Protein AF-A0A520HYC6-F1 (afdb_monomer)

Secondary structure (DSSP, 8-state):
---HHHHHHHHHS---TTHHHHHHHHHHHHHHHTTSS---HHHHHHHHHHGGGS-HHHHHHHHHHHHTS---HHHHHHHHTS-HHHHHHHHHH----HHHHHHHTTTS-HHHHHHHHT---

Structure (mmCIF, N/CA/C/O backbone):
data_AF-A0A520HYC6-F1
#
_entry.id   AF-A0A520HYC6-F1
#
loop_
_atom_site.group_PDB
_atom_site.id
_atom_site.type_symbol
_atom_site.label_atom_id
_atom_site.label_alt_id
_atom_site.label_comp_id
_atom_site.label_asym_id
_atom_site.label_entity_id
_atom_site.label_seq_id
_atom_site.pdbx_PDB_ins_code
_atom_site.Cartn_x
_atom_site.Cartn_y
_atom_site.Cartn_z
_atom_site.occupancy
_atom_site.B_iso_or_equiv
_atom_site.auth_seq_id
_atom_site.auth_comp_id
_atom_site.auth_asym_id
_atom_site.auth_atom_id
_atom_site.pdbx_PDB_model_num
ATOM 1 N N . MET A 1 1 ? -24.393 1.948 -19.173 1.00 43.25 1 MET A N 1
ATOM 2 C CA . MET A 1 1 ? -23.168 1.168 -18.896 1.00 43.25 1 MET A CA 1
ATOM 3 C C . MET A 1 1 ? -22.094 1.595 -19.888 1.00 43.25 1 MET A C 1
ATOM 5 O O . MET A 1 1 ? -22.242 1.328 -21.070 1.00 43.25 1 MET A O 1
ATOM 9 N N . ARG A 1 2 ? -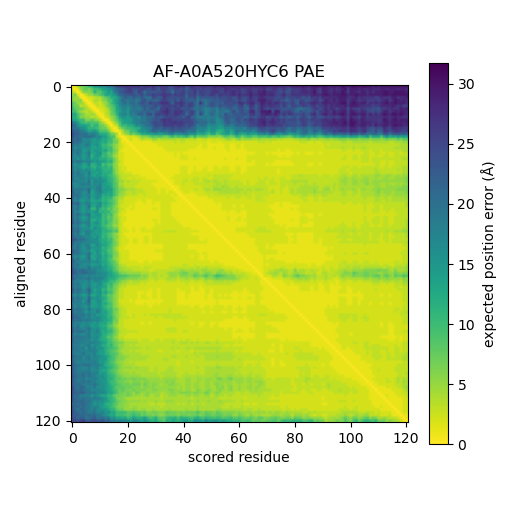21.094 2.364 -19.438 1.00 45.09 2 ARG A N 1
ATOM 10 C CA . ARG A 1 2 ? -19.958 2.858 -20.245 1.00 45.09 2 ARG A CA 1
ATOM 11 C C . ARG A 1 2 ? -18.736 2.995 -19.325 1.00 45.09 2 ARG A C 1
ATOM 13 O O . ARG A 1 2 ? -18.276 4.099 -19.070 1.00 45.09 2 ARG A O 1
ATOM 20 N N . PHE A 1 3 ? -18.305 1.874 -18.746 1.00 47.75 3 PHE A N 1
ATOM 21 C CA . PHE A 1 3 ? -17.186 1.802 -17.791 1.00 47.75 3 PHE A CA 1
ATOM 22 C C . PHE A 1 3 ? -15.968 1.014 -18.321 1.00 47.75 3 PHE A C 1
ATOM 24 O O . PHE A 1 3 ? -14.949 0.960 -17.645 1.00 47.75 3 PHE A O 1
ATOM 31 N N . ASP A 1 4 ? -16.011 0.488 -19.552 1.00 57.19 4 ASP A N 1
ATOM 32 C CA . ASP A 1 4 ? -15.001 -0.473 -20.038 1.00 57.19 4 ASP A CA 1
ATOM 33 C C . ASP A 1 4 ? -13.817 0.101 -20.837 1.00 57.19 4 ASP A C 1
ATOM 35 O O . ASP A 1 4 ? -12.800 -0.570 -20.995 1.00 57.19 4 ASP A O 1
ATOM 39 N N . ASP A 1 5 ? -13.897 1.323 -21.369 1.00 58.91 5 ASP A N 1
ATOM 40 C CA . ASP A 1 5 ? -12.896 1.778 -22.355 1.00 58.91 5 ASP A CA 1
ATOM 41 C C . ASP A 1 5 ? -11.583 2.276 -21.734 1.00 58.91 5 ASP A C 1
ATOM 43 O O . ASP A 1 5 ? -10.494 2.003 -22.245 1.00 58.91 5 ASP A O 1
ATOM 47 N N . HIS A 1 6 ? -11.659 2.959 -20.590 1.00 56.72 6 HIS A N 1
ATOM 48 C CA . HIS A 1 6 ? -10.461 3.419 -19.884 1.00 56.72 6 HIS A CA 1
ATOM 49 C C . HIS A 1 6 ? -9.731 2.255 -19.204 1.00 56.72 6 HIS A C 1
ATOM 51 O O . HIS A 1 6 ? -8.503 2.209 -19.234 1.00 56.72 6 HIS A O 1
ATOM 57 N N . LEU A 1 7 ? -10.477 1.289 -18.653 1.00 57.91 7 LEU A N 1
ATOM 58 C CA . LEU A 1 7 ? -9.913 0.117 -17.985 1.00 57.91 7 LEU A CA 1
ATOM 59 C C . LEU A 1 7 ? -9.152 -0.766 -18.981 1.00 57.91 7 LEU A C 1
ATOM 61 O O . LEU A 1 7 ? -8.003 -1.124 -18.735 1.00 57.91 7 LEU A O 1
ATOM 65 N N . ARG A 1 8 ? -9.732 -1.025 -20.161 1.00 54.53 8 ARG A N 1
ATOM 66 C CA . ARG A 1 8 ? -9.081 -1.818 -21.214 1.00 54.53 8 ARG A CA 1
ATOM 67 C C . ARG A 1 8 ? -7.783 -1.184 -21.705 1.00 54.53 8 ARG A C 1
ATOM 69 O O . ARG A 1 8 ? -6.809 -1.890 -21.931 1.00 54.53 8 ARG A O 1
ATOM 76 N N . THR A 1 9 ? -7.748 0.141 -21.815 1.00 57.41 9 THR A N 1
ATOM 77 C CA . THR A 1 9 ? -6.541 0.868 -22.235 1.00 57.41 9 THR A CA 1
ATOM 78 C C . THR A 1 9 ? -5.425 0.769 -21.185 1.00 57.41 9 THR A C 1
ATOM 80 O O . THR A 1 9 ? -4.261 0.617 -21.538 1.00 57.41 9 THR A O 1
ATOM 83 N N . VAL A 1 10 ? -5.766 0.771 -19.891 1.00 55.59 10 VAL A N 1
ATOM 84 C CA . VAL A 1 10 ? -4.799 0.584 -18.787 1.00 55.59 10 VAL A CA 1
ATOM 85 C C . VAL A 1 10 ? -4.331 -0.873 -18.667 1.00 55.59 10 VAL A C 1
ATOM 87 O O . VAL A 1 10 ? -3.189 -1.137 -18.284 1.00 55.59 10 VAL A O 1
ATOM 90 N N . LEU A 1 11 ? -5.193 -1.829 -19.013 1.00 55.12 11 LEU A N 1
ATOM 91 C CA . LEU A 1 11 ? -4.854 -3.253 -19.050 1.00 55.12 11 LEU A CA 1
ATOM 92 C C . LEU A 1 11 ? -4.004 -3.620 -20.278 1.00 55.12 11 LEU A C 1
ATOM 94 O O . LEU A 1 11 ? -3.152 -4.498 -20.173 1.00 55.12 11 LEU A O 1
ATOM 98 N N . ALA A 1 12 ? -4.187 -2.920 -21.402 1.00 52.19 12 ALA A N 1
ATOM 99 C CA . ALA A 1 12 ? -3.427 -3.112 -22.639 1.00 52.19 12 ALA A CA 1
ATOM 100 C C . ALA A 1 12 ? -2.105 -2.326 -22.692 1.00 52.19 12 ALA A C 1
ATOM 102 O O . ALA A 1 12 ? -1.287 -2.585 -23.571 1.00 52.19 12 ALA A O 1
ATOM 103 N N . ALA A 1 13 ? -1.884 -1.372 -21.780 1.00 50.78 13 ALA A N 1
ATOM 104 C CA . ALA A 1 13 ? -0.637 -0.620 -21.708 1.00 50.78 13 ALA A CA 1
ATOM 105 C C . ALA A 1 13 ? 0.520 -1.544 -21.290 1.00 50.78 13 ALA A C 1
ATOM 107 O O . ALA A 1 13 ? 0.675 -1.883 -20.116 1.00 50.78 13 ALA A O 1
ATOM 108 N N . ASP A 1 14 ? 1.280 -1.958 -22.302 1.00 47.88 14 ASP A N 1
ATOM 109 C CA . ASP A 1 14 ? 2.581 -2.619 -22.308 1.00 47.88 14 ASP A CA 1
ATOM 110 C C . ASP A 1 14 ? 3.180 -2.972 -20.939 1.00 47.88 14 ASP A C 1
ATOM 112 O O . ASP A 1 14 ? 3.715 -2.134 -20.208 1.00 47.88 14 ASP A O 1
ATOM 116 N N . MET A 1 15 ? 3.222 -4.281 -20.681 1.00 50.78 15 MET A N 1
ATOM 117 C CA . MET A 1 15 ? 4.043 -4.955 -19.666 1.00 50.78 15 MET A CA 1
ATOM 118 C C . MET A 1 15 ? 5.551 -4.877 -19.988 1.00 50.78 15 MET A C 1
ATOM 120 O O . MET A 1 15 ? 6.317 -5.774 -19.643 1.00 50.78 15 MET A O 1
ATOM 124 N N . THR A 1 16 ? 6.003 -3.828 -20.675 1.00 49.16 16 THR A N 1
ATOM 125 C CA . THR A 1 16 ? 7.428 -3.573 -20.875 1.00 49.16 16 THR A CA 1
ATOM 126 C C . THR A 1 16 ? 7.978 -3.004 -19.566 1.00 49.16 16 THR A C 1
ATOM 128 O O . THR A 1 16 ? 7.470 -1.976 -19.100 1.00 49.16 16 THR A O 1
ATOM 131 N N . PRO A 1 17 ? 9.002 -3.621 -18.947 1.00 52.72 17 PRO A N 1
ATOM 132 C CA . PRO A 1 17 ? 9.667 -3.054 -17.777 1.00 52.72 17 PRO A CA 1
ATOM 133 C C . PRO A 1 17 ? 10.100 -1.611 -18.083 1.00 52.72 17 PRO A C 1
ATOM 135 O O . PRO A 1 17 ? 10.912 -1.384 -18.978 1.00 52.72 17 PRO A O 1
ATOM 138 N N . GLY A 1 18 ? 9.514 -0.614 -17.408 1.00 67.94 18 GLY A N 1
ATOM 139 C CA . GLY A 1 18 ? 9.749 0.790 -17.761 1.00 67.94 18 GLY A CA 1
ATOM 140 C C . GLY A 1 18 ? 8.638 1.765 -17.364 1.00 67.94 18 GLY A C 1
ATOM 141 O O . GLY A 1 18 ? 7.957 1.600 -16.352 1.00 67.94 18 G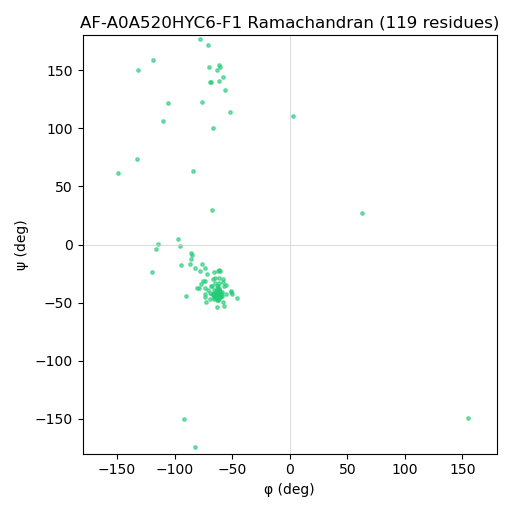LY A O 1
ATOM 142 N N . PHE A 1 19 ? 8.482 2.832 -18.155 1.00 74.06 19 PHE A N 1
ATOM 143 C CA . PHE A 1 19 ? 7.592 3.964 -17.858 1.00 74.06 19 PHE A CA 1
ATOM 144 C C . PHE A 1 19 ? 6.094 3.592 -17.868 1.00 74.06 19 PHE A C 1
ATOM 146 O O . PHE A 1 19 ? 5.317 4.173 -17.106 1.00 74.06 19 PHE A O 1
ATOM 153 N N . GLY A 1 20 ? 5.696 2.595 -18.671 1.00 87.38 20 GLY A N 1
ATOM 154 C CA . GLY A 1 20 ? 4.315 2.102 -18.763 1.00 87.38 20 GLY A CA 1
ATOM 155 C C . GLY A 1 20 ? 3.819 1.508 -17.443 1.00 87.38 20 GLY A C 1
ATOM 156 O O . GLY A 1 20 ? 2.838 1.995 -16.880 1.00 87.38 20 GLY A O 1
ATOM 157 N N . ALA A 1 21 ? 4.567 0.554 -16.879 1.00 89.94 21 ALA A N 1
ATOM 158 C CA . ALA A 1 21 ? 4.248 -0.059 -15.587 1.00 89.94 21 ALA A CA 1
ATOM 159 C C . ALA A 1 21 ? 4.178 0.971 -14.445 1.00 89.94 21 ALA A C 1
ATOM 161 O O . ALA A 1 21 ? 3.266 0.931 -13.620 1.00 89.94 21 ALA A O 1
ATOM 162 N N . GLN A 1 22 ? 5.099 1.944 -14.421 1.00 95.25 22 GLN A N 1
ATOM 163 C CA . GLN A 1 22 ? 5.075 3.025 -13.428 1.00 95.25 22 GLN A CA 1
ATOM 164 C C . GLN A 1 22 ? 3.832 3.909 -13.555 1.00 95.25 22 GLN A C 1
ATOM 166 O O . GLN A 1 22 ? 3.265 4.316 -12.542 1.00 95.25 22 GLN A O 1
ATOM 171 N N . SER A 1 23 ? 3.422 4.222 -14.783 1.00 94.81 23 SER A N 1
ATOM 172 C CA . SER A 1 23 ? 2.249 5.058 -15.046 1.00 94.81 23 SER A CA 1
ATOM 173 C C . SER A 1 23 ? 0.961 4.328 -14.666 1.00 94.81 23 SER A C 1
ATOM 175 O O . SER A 1 23 ? 0.153 4.882 -13.922 1.00 94.81 23 SER A O 1
ATOM 177 N N . ALA A 1 24 ? 0.825 3.061 -15.074 1.00 95.25 24 ALA A N 1
ATOM 178 C CA . ALA A 1 24 ? -0.305 2.206 -14.715 1.00 95.25 24 ALA A CA 1
ATOM 179 C C . ALA A 1 24 ? -0.430 2.036 -13.192 1.00 95.25 24 ALA A C 1
ATOM 181 O O . ALA A 1 24 ? -1.514 2.208 -12.640 1.00 95.25 24 ALA A O 1
ATOM 182 N N . TRP A 1 25 ? 0.690 1.795 -12.502 1.00 97.62 25 TRP A N 1
ATOM 183 C CA . TRP A 1 25 ? 0.737 1.733 -11.040 1.00 97.62 25 TRP A CA 1
ATOM 184 C C . TRP A 1 25 ? 0.228 3.024 -10.396 1.00 97.62 25 TRP A C 1
ATOM 186 O O . TRP A 1 25 ? -0.667 2.984 -9.556 1.00 97.62 25 TRP A O 1
ATOM 196 N N . ARG A 1 26 ? 0.773 4.186 -10.789 1.00 97.06 26 ARG A N 1
ATOM 197 C CA . ARG A 1 26 ? 0.381 5.477 -10.195 1.00 97.06 26 ARG A CA 1
ATOM 198 C C . ARG A 1 26 ? -1.095 5.770 -10.427 1.00 97.06 26 ARG A C 1
ATOM 200 O O . ARG A 1 26 ? -1.759 6.232 -9.507 1.00 97.06 26 ARG A O 1
ATOM 207 N N . GLN A 1 27 ? -1.592 5.494 -11.630 1.00 96.12 27 GLN A N 1
ATOM 208 C CA . GLN A 1 27 ? -2.993 5.700 -11.974 1.00 96.12 27 GLN A CA 1
ATOM 209 C C . GLN A 1 27 ? -3.910 4.806 -11.137 1.00 96.12 27 GLN A C 1
ATOM 211 O O . GLN A 1 27 ? -4.895 5.297 -10.593 1.00 96.12 27 GLN A O 1
ATOM 216 N N . LEU A 1 28 ? -3.583 3.520 -11.000 1.00 96.69 28 LEU A N 1
ATOM 217 C CA . LEU A 1 28 ? -4.409 2.585 -10.241 1.00 96.69 28 LEU A CA 1
ATOM 218 C C . LEU A 1 28 ? -4.410 2.917 -8.742 1.00 96.69 28 LEU A C 1
ATOM 220 O O . LEU A 1 28 ? -5.476 2.957 -8.133 1.00 96.69 28 LEU A O 1
ATOM 224 N N . VAL A 1 29 ? -3.247 3.258 -8.169 1.00 96.81 29 VAL A N 1
ATOM 225 C CA . VAL A 1 29 ? -3.153 3.721 -6.774 1.00 96.81 29 VAL A CA 1
ATOM 226 C C . VAL A 1 29 ? -3.943 5.015 -6.553 1.00 96.81 29 VAL A C 1
ATOM 228 O O . VAL A 1 29 ? -4.622 5.132 -5.537 1.00 96.81 29 VAL A O 1
ATOM 231 N N . ASP A 1 30 ? -3.883 5.983 -7.475 1.00 94.62 30 ASP A N 1
ATOM 232 C CA . ASP A 1 30 ? -4.635 7.242 -7.352 1.00 94.62 30 ASP A CA 1
ATOM 233 C C . ASP A 1 30 ? -6.152 7.017 -7.444 1.00 94.62 30 ASP A C 1
ATOM 235 O O . ASP A 1 30 ? -6.908 7.563 -6.642 1.00 94.62 30 ASP A O 1
ATOM 239 N N . LEU A 1 31 ? -6.604 6.170 -8.374 1.00 94.25 31 LEU A N 1
ATOM 240 C CA . LEU A 1 31 ? -8.019 5.824 -8.511 1.00 94.25 31 LEU A CA 1
ATOM 241 C C . LEU A 1 31 ? -8.549 5.107 -7.263 1.00 94.25 31 LEU A C 1
ATOM 243 O O . LEU A 1 31 ? -9.597 5.502 -6.747 1.00 94.25 31 LEU A O 1
ATOM 247 N N . ALA A 1 32 ? -7.827 4.099 -6.764 1.00 93.50 32 ALA A N 1
ATOM 248 C CA . ALA A 1 32 ? -8.212 3.355 -5.565 1.00 93.50 32 ALA A CA 1
ATOM 249 C C . ALA A 1 32 ? -8.165 4.254 -4.319 1.00 93.50 32 ALA A C 1
ATOM 251 O O . ALA A 1 32 ? -9.137 4.352 -3.575 1.00 93.50 32 ALA A O 1
ATOM 252 N N . GLY A 1 33 ? -7.087 5.026 -4.146 1.00 90.12 33 GLY A N 1
ATOM 253 C CA . GLY A 1 33 ? -6.913 5.945 -3.017 1.00 90.12 33 GLY A CA 1
ATOM 254 C C . GLY A 1 33 ? -7.949 7.073 -2.942 1.00 90.12 33 GLY A C 1
ATOM 255 O O . GLY A 1 33 ? -8.183 7.621 -1.865 1.00 90.12 33 GLY A O 1
ATOM 256 N N . ARG A 1 34 ? -8.593 7.416 -4.067 1.00 89.00 34 ARG A N 1
ATOM 257 C CA . ARG A 1 34 ? -9.702 8.385 -4.142 1.00 89.00 34 ARG A CA 1
ATOM 258 C C . ARG A 1 34 ? -11.090 7.736 -4.132 1.00 89.00 34 ARG A C 1
ATOM 260 O O . ARG A 1 34 ? -12.073 8.450 -4.339 1.00 89.00 34 ARG A O 1
ATOM 267 N N . GLY A 1 35 ? -11.183 6.415 -3.964 1.00 89.44 35 GLY A N 1
ATOM 268 C CA . GLY A 1 35 ? -12.447 5.671 -3.998 1.00 89.44 35 GLY A CA 1
ATOM 269 C C . GLY A 1 35 ? -13.163 5.732 -5.351 1.00 89.44 35 GLY A C 1
ATOM 270 O O . GLY A 1 35 ? -14.389 5.689 -5.412 1.00 89.44 35 GLY A O 1
ATOM 271 N N . ARG A 1 36 ? -12.417 5.915 -6.450 1.00 90.12 36 ARG A N 1
ATOM 272 C CA . ARG A 1 36 ? -12.962 5.956 -7.822 1.00 90.12 36 ARG A CA 1
ATOM 273 C C . ARG A 1 36 ? -13.075 4.573 -8.454 1.00 90.12 36 ARG A C 1
ATOM 275 O O . ARG A 1 36 ? -13.791 4.425 -9.440 1.00 90.12 36 ARG A O 1
ATOM 282 N N . VAL A 1 37 ? -12.380 3.595 -7.884 1.00 91.75 37 VAL A N 1
ATOM 283 C CA . VAL A 1 37 ? -12.515 2.164 -8.162 1.00 91.75 37 VAL A CA 1
ATOM 284 C C . VAL A 1 37 ? -12.618 1.431 -6.829 1.00 91.75 37 VAL A C 1
ATOM 286 O O . VAL A 1 37 ? -12.085 1.912 -5.827 1.00 91.75 37 VAL A O 1
ATOM 289 N N . ALA A 1 38 ? -13.324 0.302 -6.813 1.00 90.44 38 ALA A N 1
ATOM 290 C CA . ALA A 1 38 ? -13.335 -0.575 -5.651 1.00 90.44 38 ALA A CA 1
ATOM 291 C C . ALA A 1 38 ? -11.955 -1.227 -5.500 1.00 90.44 38 ALA A C 1
ATOM 293 O O . ALA A 1 38 ? -11.348 -1.614 -6.494 1.00 90.44 38 ALA A O 1
ATOM 294 N N . THR A 1 39 ? -11.460 -1.356 -4.271 1.00 93.56 39 THR A N 1
ATOM 295 C CA . THR A 1 39 ? -10.227 -2.103 -3.989 1.00 93.56 39 THR A CA 1
ATOM 296 C C . THR A 1 39 ? -10.551 -3.593 -3.859 1.00 93.56 39 THR A C 1
ATOM 298 O O . THR A 1 39 ? -10.433 -4.174 -2.785 1.00 93.56 39 THR A O 1
ATOM 301 N N . ASP A 1 40 ? -11.038 -4.212 -4.927 1.00 94.44 40 ASP A N 1
ATOM 302 C CA . ASP A 1 40 ? -11.358 -5.641 -4.990 1.00 94.44 40 ASP A CA 1
ATOM 303 C C . ASP A 1 40 ? -10.113 -6.501 -5.284 1.00 94.44 40 ASP A C 1
ATOM 305 O O . ASP A 1 40 ? -8.976 -6.021 -5.233 1.00 94.44 40 ASP A O 1
ATOM 309 N N . ASP A 1 41 ? -10.304 -7.807 -5.478 1.00 94.25 41 ASP A N 1
ATOM 310 C CA . ASP A 1 41 ? -9.203 -8.735 -5.763 1.00 94.25 41 ASP A CA 1
ATOM 311 C C . ASP A 1 41 ? -8.529 -8.396 -7.103 1.00 94.25 41 ASP A C 1
ATOM 313 O O . ASP A 1 41 ? -7.305 -8.333 -7.154 1.00 94.25 41 ASP A O 1
ATOM 317 N N . ASP A 1 42 ? -9.294 -8.023 -8.135 1.00 93.00 42 ASP A N 1
ATOM 318 C CA . ASP A 1 42 ? -8.754 -7.648 -9.451 1.00 93.00 42 ASP A CA 1
ATOM 319 C C . ASP A 1 42 ? -7.810 -6.434 -9.374 1.00 93.00 42 ASP A C 1
ATOM 321 O O . ASP A 1 42 ? -6.728 -6.429 -9.977 1.00 93.00 42 ASP A O 1
ATOM 325 N N . VAL A 1 43 ? -8.183 -5.391 -8.618 1.00 95.19 43 VAL A N 1
ATOM 326 C CA . VAL A 1 43 ? -7.322 -4.213 -8.416 1.00 95.19 43 VAL A CA 1
ATOM 327 C C . VAL A 1 43 ? -6.055 -4.573 -7.643 1.00 95.19 43 VAL A C 1
ATOM 329 O O . VAL A 1 43 ? -4.961 -4.135 -8.023 1.00 95.19 43 VAL A O 1
ATOM 332 N N . ILE A 1 44 ? -6.178 -5.367 -6.578 1.00 97.31 44 ILE A N 1
ATOM 333 C CA . ILE A 1 44 ? -5.033 -5.791 -5.766 1.00 97.31 44 ILE A CA 1
ATOM 334 C C . ILE A 1 44 ? -4.083 -6.680 -6.575 1.00 97.31 44 ILE A C 1
ATOM 336 O O . ILE A 1 44 ? -2.878 -6.417 -6.586 1.00 97.31 44 ILE A O 1
ATOM 340 N N . ASP A 1 45 ? -4.603 -7.650 -7.322 1.00 96.44 45 ASP A N 1
ATOM 341 C CA . ASP A 1 45 ? -3.820 -8.547 -8.171 1.00 96.44 45 ASP A CA 1
ATOM 342 C C . ASP A 1 45 ? -3.104 -7.776 -9.280 1.00 96.44 45 ASP A C 1
ATOM 344 O O . ASP A 1 45 ? -1.922 -8.011 -9.560 1.00 96.44 45 ASP A O 1
ATOM 348 N N . ARG A 1 46 ? -3.767 -6.776 -9.876 1.00 95.62 46 ARG A N 1
ATOM 349 C CA . ARG A 1 46 ? -3.129 -5.908 -10.871 1.00 95.62 46 ARG A CA 1
ATOM 350 C C . ARG A 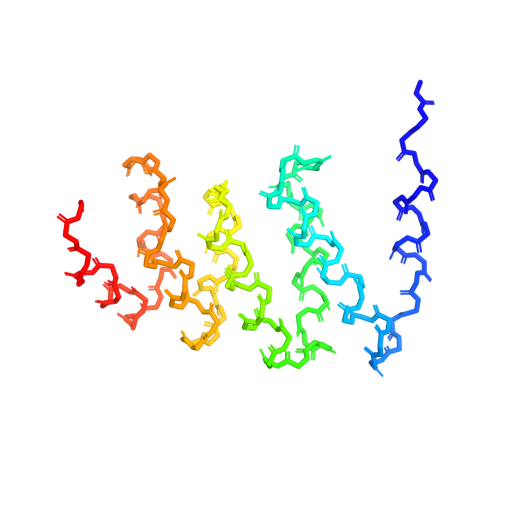1 46 ? -1.997 -5.083 -10.264 1.00 95.62 46 ARG A C 1
ATOM 352 O O . ARG A 1 46 ? -0.937 -4.974 -10.884 1.00 95.62 46 ARG A O 1
ATOM 359 N N . LEU A 1 47 ? -2.184 -4.507 -9.075 1.00 97.69 47 LEU A N 1
ATOM 360 C CA . LEU A 1 47 ? -1.109 -3.799 -8.376 1.00 97.69 47 LEU A CA 1
ATOM 361 C C . LEU A 1 47 ? 0.041 -4.754 -8.021 1.00 97.69 47 LEU A C 1
ATOM 363 O O . LEU A 1 47 ? 1.204 -4.407 -8.236 1.00 97.69 47 LEU A O 1
ATOM 367 N N . ALA A 1 48 ? -0.259 -5.964 -7.543 1.00 97.50 48 ALA A N 1
ATOM 368 C CA . ALA A 1 48 ? 0.736 -6.983 -7.219 1.00 97.50 48 ALA A CA 1
ATOM 369 C C . ALA A 1 48 ? 1.562 -7.381 -8.450 1.00 97.50 48 ALA A C 1
ATOM 371 O O . ALA A 1 48 ? 2.788 -7.435 -8.368 1.00 97.50 48 ALA A O 1
ATOM 372 N N . ALA A 1 49 ? 0.918 -7.569 -9.605 1.00 96.31 49 ALA A N 1
ATOM 373 C CA . ALA A 1 49 ? 1.583 -7.881 -10.869 1.00 96.31 49 ALA A CA 1
ATOM 374 C C . ALA A 1 49 ? 2.488 -6.741 -11.371 1.00 96.31 49 ALA A C 1
ATOM 376 O O . ALA A 1 49 ? 3.530 -6.996 -11.973 1.00 96.31 49 ALA A O 1
ATOM 3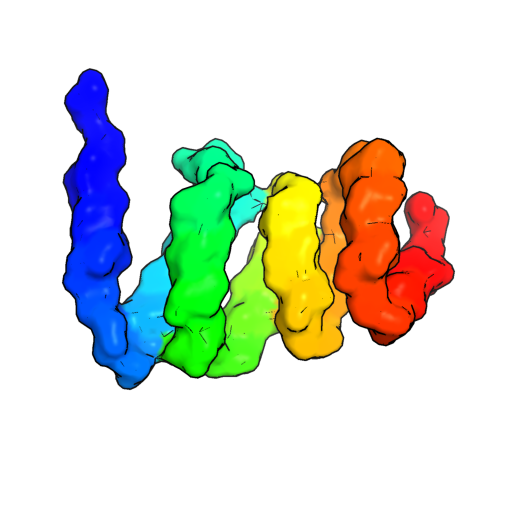77 N N . LEU A 1 50 ? 2.117 -5.481 -11.116 1.00 96.44 50 LEU A N 1
ATOM 378 C CA . LEU A 1 50 ? 2.917 -4.309 -11.489 1.00 96.44 50 LEU A CA 1
ATOM 379 C C . LEU A 1 50 ? 4.106 -4.079 -10.544 1.00 96.44 50 LEU A C 1
ATOM 381 O O . LEU A 1 50 ? 5.156 -3.616 -10.994 1.00 96.44 50 LEU A O 1
ATOM 385 N N . ARG A 1 51 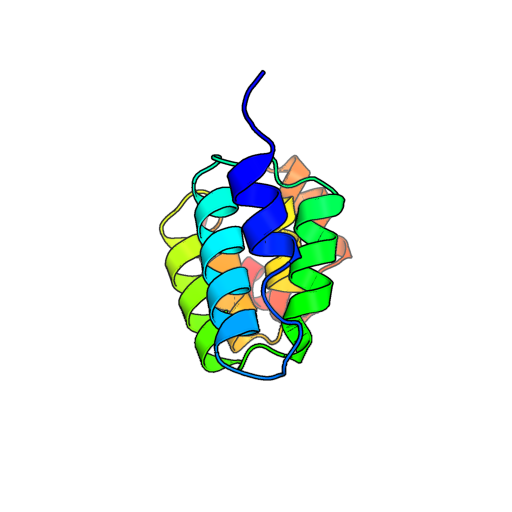? 3.960 -4.395 -9.247 1.00 97.12 51 ARG A N 1
ATOM 386 C CA . ARG A 1 51 ? 4.930 -4.096 -8.173 1.00 97.12 51 ARG A CA 1
ATOM 387 C C . ARG A 1 51 ? 6.393 -4.428 -8.543 1.00 97.12 51 ARG A C 1
ATOM 389 O O . ARG A 1 51 ? 7.232 -3.546 -8.343 1.00 97.12 51 ARG A O 1
ATOM 396 N N . PRO A 1 52 ? 6.734 -5.602 -9.126 1.00 95.94 52 PRO A N 1
ATOM 397 C CA . PRO A 1 52 ? 8.120 -5.959 -9.454 1.00 95.94 52 PRO A CA 1
ATOM 398 C C . PRO A 1 52 ? 8.758 -5.079 -10.538 1.00 95.94 52 PRO A C 1
ATOM 400 O O . PRO A 1 52 ? 9.979 -4.966 -10.599 1.00 95.94 52 PRO A O 1
ATOM 403 N N . SER A 1 53 ? 7.954 -4.448 -11.399 1.00 94.75 53 SER A N 1
ATOM 404 C CA . SER A 1 53 ? 8.425 -3.574 -12.484 1.00 94.75 53 SER A CA 1
ATOM 405 C C . SER A 1 53 ? 8.448 -2.087 -12.108 1.00 94.75 53 SER A C 1
ATOM 407 O O . SER A 1 53 ? 8.837 -1.248 -12.924 1.00 94.75 53 SER A O 1
ATOM 409 N N . VAL A 1 54 ? 8.033 -1.734 -10.888 1.00 96.44 54 VAL A N 1
ATOM 410 C CA . VAL A 1 54 ? 7.950 -0.347 -10.414 1.00 96.44 54 VAL A CA 1
ATOM 411 C C . VAL A 1 54 ? 9.099 -0.068 -9.442 1.00 96.44 54 VAL A C 1
ATOM 413 O O . VAL A 1 54 ? 9.173 -0.721 -8.400 1.00 96.44 54 VAL A O 1
ATOM 416 N N . PRO A 1 55 ? 9.977 0.920 -9.708 1.00 96.19 55 PRO A N 1
ATOM 417 C CA . PRO A 1 55 ? 11.061 1.271 -8.795 1.00 96.19 55 PRO A CA 1
ATOM 418 C C . PRO A 1 55 ? 10.553 1.653 -7.403 1.00 96.19 55 PRO A C 1
ATOM 420 O O . PRO A 1 55 ? 9.540 2.344 -7.273 1.00 96.19 55 PRO A O 1
ATOM 423 N N . THR A 1 56 ? 11.307 1.293 -6.364 1.00 97.44 56 THR A N 1
ATOM 424 C CA . THR A 1 56 ? 10.988 1.618 -4.963 1.00 97.44 56 THR A CA 1
ATOM 425 C C . THR A 1 56 ? 10.679 3.096 -4.758 1.00 97.44 56 THR A C 1
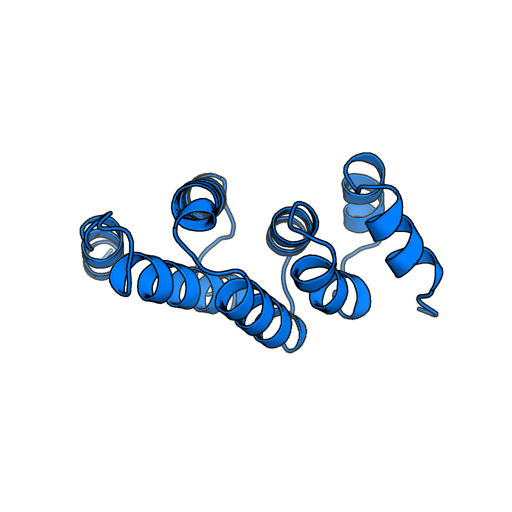ATOM 427 O O . THR A 1 56 ? 9.702 3.431 -4.098 1.00 97.44 56 THR A O 1
ATOM 430 N N . SER A 1 57 ? 11.448 4.000 -5.373 1.00 97.19 57 SER A N 1
ATOM 431 C CA . SER A 1 57 ? 11.221 5.448 -5.264 1.00 97.19 57 SER A CA 1
ATOM 432 C C . SER A 1 57 ? 9.818 5.868 -5.720 1.00 97.19 57 SER A C 1
ATOM 434 O O . SER A 1 57 ? 9.207 6.746 -5.109 1.00 97.19 57 SER A O 1
ATOM 436 N N . VAL A 1 58 ? 9.274 5.204 -6.744 1.00 97.88 58 VAL A N 1
ATOM 437 C CA . VAL A 1 58 ? 7.912 5.429 -7.239 1.00 97.88 58 VAL A CA 1
ATOM 438 C C . VAL A 1 58 ? 6.886 4.853 -6.271 1.00 97.88 58 VAL A C 1
ATOM 440 O O . VAL A 1 58 ? 5.936 5.552 -5.928 1.00 97.88 58 VAL A O 1
ATOM 443 N N . ARG A 1 59 ? 7.094 3.629 -5.766 1.00 98.38 59 ARG A N 1
ATOM 444 C CA . ARG A 1 59 ? 6.194 3.018 -4.770 1.00 98.38 59 ARG A CA 1
ATOM 445 C C . ARG A 1 59 ? 6.140 3.846 -3.482 1.00 98.38 59 ARG A C 1
ATOM 447 O O . ARG A 1 59 ? 5.057 4.108 -2.969 1.00 98.38 59 ARG A O 1
ATOM 454 N N . MET A 1 60 ? 7.280 4.372 -3.029 1.00 98.19 60 MET A N 1
ATOM 455 C CA . MET A 1 60 ? 7.372 5.294 -1.891 1.00 98.19 60 MET A CA 1
ATOM 456 C C . MET A 1 60 ? 6.631 6.613 -2.144 1.00 98.19 60 MET A C 1
ATOM 458 O O . MET A 1 60 ? 5.997 7.149 -1.237 1.00 98.19 60 MET A O 1
ATOM 462 N N . ALA A 1 61 ? 6.724 7.180 -3.352 1.00 97.62 61 ALA A N 1
ATOM 463 C CA . ALA A 1 61 ? 5.982 8.390 -3.706 1.00 97.62 61 ALA A CA 1
ATOM 464 C C . ALA A 1 61 ? 4.465 8.133 -3.709 1.00 97.62 61 ALA A C 1
ATOM 466 O O . ALA A 1 61 ? 3.715 8.912 -3.123 1.00 97.62 61 ALA A O 1
ATOM 467 N N . SER A 1 62 ? 4.030 7.008 -4.281 1.00 97.88 62 SER A N 1
ATOM 468 C CA . SER A 1 62 ? 2.633 6.562 -4.255 1.00 97.88 62 SER A CA 1
ATOM 469 C C . SER A 1 62 ? 2.116 6.339 -2.833 1.00 97.88 62 SER A C 1
ATOM 471 O O . SER A 1 62 ? 1.040 6.824 -2.507 1.00 97.88 62 SER A O 1
ATOM 473 N N . ALA A 1 63 ? 2.897 5.691 -1.965 1.00 97.62 63 ALA A N 1
ATOM 474 C CA . ALA A 1 63 ? 2.551 5.478 -0.560 1.00 97.62 63 ALA A CA 1
ATOM 475 C C . ALA A 1 63 ? 2.347 6.797 0.202 1.00 97.62 63 ALA A C 1
ATOM 477 O O . ALA A 1 63 ? 1.406 6.935 0.979 1.00 97.62 63 ALA A O 1
ATOM 478 N N . ARG A 1 64 ? 3.205 7.796 -0.040 1.00 95.38 64 ARG A N 1
ATOM 479 C CA . ARG A 1 64 ? 3.045 9.134 0.551 1.00 95.38 64 ARG A CA 1
ATOM 480 C C . ARG A 1 64 ? 1.805 9.846 0.026 1.00 95.38 64 ARG A C 1
ATOM 482 O O . ARG A 1 64 ? 1.101 10.456 0.814 1.00 95.38 64 ARG A O 1
ATOM 489 N N . ALA A 1 65 ? 1.532 9.769 -1.275 1.00 94.00 65 ALA A N 1
ATOM 490 C CA . ALA A 1 65 ? 0.319 10.350 -1.846 1.00 94.00 65 ALA A CA 1
ATOM 491 C C . ALA A 1 65 ? -0.941 9.704 -1.245 1.00 94.00 65 ALA A C 1
ATOM 493 O O . ALA A 1 65 ? -1.862 10.409 -0.842 1.00 94.00 65 ALA A O 1
ATOM 494 N N . LEU A 1 66 ? -0.933 8.376 -1.108 1.00 92.44 66 LEU A N 1
ATOM 495 C CA . LEU A 1 66 ? -2.009 7.609 -0.489 1.00 92.44 66 LEU A CA 1
ATOM 496 C C . LEU A 1 66 ? -2.219 7.991 0.985 1.00 92.44 66 LEU A C 1
ATOM 498 O O . LEU A 1 66 ? -3.356 8.126 1.421 1.00 92.44 66 LEU A O 1
ATOM 502 N N . ALA A 1 67 ? -1.133 8.221 1.729 1.00 86.38 67 ALA A N 1
ATOM 503 C CA . ALA A 1 67 ? -1.151 8.648 3.130 1.00 86.38 67 ALA A CA 1
ATOM 504 C C . ALA A 1 67 ? -1.849 10.004 3.367 1.00 86.38 67 ALA A C 1
ATOM 506 O O . ALA A 1 67 ? -2.309 10.263 4.475 1.00 86.38 67 ALA A O 1
ATOM 507 N N . PHE A 1 68 ? -1.947 10.866 2.347 1.00 84.50 68 PHE A N 1
ATOM 508 C CA . PHE A 1 68 ? -2.730 12.110 2.418 1.00 84.50 68 PHE A CA 1
ATOM 509 C C . PHE A 1 68 ? -4.218 11.917 2.086 1.00 84.50 68 PHE A C 1
ATOM 511 O O . PHE A 1 68 ? -5.008 12.849 2.240 1.00 84.50 68 PHE A O 1
ATOM 518 N N . GLY A 1 69 ? -4.601 10.735 1.603 1.00 85.88 69 GLY A N 1
ATOM 519 C CA . GLY A 1 69 ? -5.986 10.348 1.367 1.00 85.88 69 GLY A CA 1
ATOM 520 C C . GLY A 1 69 ? -6.609 9.646 2.575 1.00 85.88 69 GLY A C 1
ATOM 521 O O . GLY A 1 69 ? -6.261 9.897 3.726 1.00 85.88 69 GLY A O 1
ATOM 522 N N . ARG A 1 70 ? -7.555 8.746 2.295 1.00 87.25 70 ARG A N 1
ATOM 523 C CA . ARG A 1 70 ? -8.150 7.821 3.272 1.00 87.25 70 ARG A CA 1
ATOM 524 C C . ARG A 1 70 ? -8.173 6.416 2.664 1.00 87.25 70 ARG A C 1
ATOM 526 O O . ARG A 1 70 ? -9.228 5.995 2.195 1.00 87.25 70 ARG A O 1
ATOM 533 N N . PRO A 1 71 ? -7.012 5.742 2.561 1.00 91.94 71 PRO A N 1
ATOM 534 C CA . PRO A 1 71 ? -6.966 4.399 2.004 1.00 91.94 71 PRO A CA 1
ATOM 535 C C . PRO A 1 71 ? -7.803 3.448 2.850 1.00 91.94 71 PRO A C 1
ATOM 537 O O . PRO A 1 71 ? -7.772 3.521 4.078 1.00 91.94 71 PRO A O 1
ATOM 540 N N . ASP A 1 72 ? -8.514 2.545 2.186 1.00 93.50 72 ASP A N 1
ATOM 541 C CA . ASP A 1 72 ? -9.203 1.454 2.861 1.00 93.50 72 ASP A CA 1
ATOM 542 C C . ASP A 1 72 ? -8.217 0.403 3.399 1.00 93.50 72 ASP A C 1
ATOM 544 O O . ASP A 1 72 ? -7.012 0.416 3.113 1.00 93.50 72 ASP A O 1
ATOM 548 N N . ALA A 1 73 ? -8.740 -0.538 4.185 1.00 94.56 73 ALA A N 1
ATOM 549 C CA . ALA A 1 73 ? -7.943 -1.583 4.815 1.00 94.56 73 ALA A CA 1
ATOM 550 C C . ALA A 1 73 ? -7.163 -2.441 3.806 1.00 94.56 73 ALA A C 1
ATOM 552 O O . ALA A 1 73 ? -6.052 -2.878 4.109 1.00 94.56 73 ALA A O 1
ATOM 553 N N . ARG A 1 74 ? -7.698 -2.650 2.596 1.00 95.56 74 ARG A N 1
ATOM 554 C CA . ARG A 1 74 ? -7.062 -3.475 1.559 1.00 95.56 74 ARG A CA 1
ATOM 555 C C . ARG A 1 74 ? -5.864 -2.769 0.939 1.00 95.56 74 ARG A C 1
ATOM 557 O O . ARG A 1 74 ? -4.802 -3.376 0.813 1.00 95.56 74 ARG A O 1
ATOM 564 N N . MET A 1 75 ? -5.978 -1.475 0.653 1.00 96.38 75 MET A N 1
ATOM 565 C CA . MET A 1 75 ? -4.842 -0.661 0.223 1.00 96.38 75 MET A CA 1
ATOM 566 C C . MET A 1 75 ? -3.774 -0.563 1.315 1.00 96.38 75 MET A C 1
ATOM 568 O O . MET A 1 75 ? -2.582 -0.665 1.021 1.00 96.38 75 MET A O 1
ATOM 572 N N . VAL A 1 76 ? -4.176 -0.400 2.581 1.00 96.19 76 VAL A N 1
ATOM 573 C CA . VAL A 1 76 ? -3.226 -0.388 3.705 1.00 96.19 76 VAL A CA 1
ATOM 574 C C . VAL A 1 76 ? -2.490 -1.722 3.809 1.00 96.19 76 VAL A C 1
ATOM 576 O O . VAL A 1 76 ? -1.263 -1.716 3.913 1.00 96.19 76 VAL A O 1
ATOM 579 N N . ALA A 1 77 ? -3.204 -2.848 3.729 1.00 95.88 77 ALA A N 1
ATOM 580 C CA . ALA A 1 77 ? -2.614 -4.184 3.749 1.00 95.88 77 ALA A CA 1
ATOM 581 C C . ALA A 1 77 ? -1.609 -4.372 2.607 1.00 95.88 77 ALA A C 1
ATOM 583 O O . ALA A 1 77 ? -0.455 -4.721 2.850 1.00 95.88 77 ALA A O 1
ATOM 584 N N . PHE A 1 78 ? -2.012 -4.028 1.384 1.00 96.69 78 PHE A N 1
ATOM 585 C CA . PHE A 1 78 ? -1.179 -4.155 0.196 1.00 96.69 78 PHE A CA 1
ATOM 586 C C . PHE A 1 78 ? 0.124 -3.347 0.288 1.00 96.69 78 PHE A C 1
ATOM 588 O O . PHE A 1 78 ? 1.193 -3.843 -0.064 1.00 96.69 78 PHE A O 1
ATOM 595 N N . PHE A 1 79 ? 0.074 -2.100 0.764 1.00 97.00 79 PHE A N 1
ATOM 596 C CA . PHE A 1 79 ? 1.289 -1.296 0.948 1.00 97.00 79 PHE A CA 1
ATOM 597 C C . PHE A 1 79 ? 2.143 -1.772 2.128 1.00 97.00 79 PHE A C 1
ATOM 599 O O . PHE A 1 79 ? 3.352 -1.538 2.137 1.00 97.00 79 PHE A O 1
ATOM 606 N N . ALA A 1 80 ? 1.541 -2.434 3.116 1.00 96.12 80 ALA A N 1
ATOM 607 C CA . ALA A 1 80 ? 2.244 -2.948 4.282 1.00 96.12 80 ALA A CA 1
ATOM 608 C C . ALA A 1 80 ? 3.061 -4.225 4.014 1.00 96.12 80 ALA A C 1
ATOM 610 O O . ALA A 1 80 ? 3.939 -4.550 4.813 1.00 96.12 80 ALA A O 1
ATOM 611 N N . GLU A 1 81 ? 2.800 -4.919 2.904 1.00 95.25 81 GLU A N 1
ATOM 612 C CA . GLU A 1 81 ? 3.608 -6.046 2.411 1.00 95.25 81 GLU A CA 1
ATOM 613 C C . GLU A 1 81 ? 4.949 -5.616 1.802 1.00 95.25 81 GLU A C 1
ATOM 615 O O . GLU A 1 81 ? 5.854 -6.435 1.642 1.00 95.25 81 GLU A O 1
ATOM 620 N N . ASP A 1 82 ? 5.066 -4.349 1.408 1.00 96.44 82 ASP A N 1
ATOM 621 C CA . ASP A 1 82 ? 6.261 -3.814 0.765 1.00 96.44 82 ASP A CA 1
ATOM 622 C C . ASP A 1 82 ? 7.373 -3.540 1.796 1.00 96.44 82 ASP A C 1
ATOM 624 O O . ASP A 1 82 ? 7.214 -3.680 3.013 1.00 96.44 82 ASP A O 1
ATOM 628 N N . GLU A 1 83 ? 8.536 -3.113 1.314 1.00 95.38 83 GLU A N 1
ATOM 629 C CA . GLU A 1 83 ? 9.636 -2.725 2.184 1.00 95.38 83 GLU A CA 1
ATOM 630 C C . GLU A 1 83 ? 9.256 -1.551 3.097 1.00 95.38 83 GLU A C 1
ATOM 632 O O . GLU A 1 83 ? 8.425 -0.697 2.773 1.00 95.38 83 GLU A O 1
ATOM 637 N N . ILE A 1 84 ? 9.909 -1.462 4.259 1.00 95.69 84 ILE A N 1
ATOM 638 C CA . ILE A 1 84 ? 9.506 -0.522 5.313 1.00 95.69 84 ILE A CA 1
ATOM 639 C C . ILE A 1 84 ? 9.492 0.946 4.856 1.00 95.69 84 ILE A C 1
ATOM 641 O O . ILE A 1 84 ? 8.687 1.739 5.343 1.00 95.69 84 ILE A O 1
ATOM 645 N N . ALA A 1 85 ? 10.345 1.311 3.894 1.00 96.31 85 ALA A N 1
ATOM 646 C CA . ALA A 1 85 ? 10.391 2.651 3.317 1.00 96.31 85 ALA A CA 1
ATOM 647 C C . ALA A 1 85 ? 9.103 3.021 2.550 1.00 96.31 85 ALA A C 1
ATOM 649 O O . ALA A 1 85 ? 8.746 4.200 2.490 1.00 96.31 85 ALA A O 1
ATOM 650 N N . VAL A 1 86 ? 8.407 2.023 1.998 1.00 97.69 86 VAL A N 1
ATOM 651 C CA . VAL A 1 86 ? 7.119 2.141 1.301 1.00 97.69 86 VAL A CA 1
ATOM 652 C C . VAL A 1 86 ? 5.953 1.985 2.282 1.00 97.69 86 VAL A C 1
ATOM 654 O O . VAL A 1 86 ? 5.025 2.789 2.251 1.00 97.69 86 VAL A O 1
ATOM 657 N N . ALA A 1 87 ? 6.019 1.010 3.191 1.00 96.81 87 ALA A N 1
ATOM 658 C CA . ALA A 1 87 ? 4.938 0.709 4.130 1.00 96.81 87 ALA A CA 1
ATOM 659 C C . ALA A 1 87 ? 4.730 1.798 5.199 1.00 96.81 87 ALA A C 1
ATOM 661 O O . ALA A 1 87 ? 3.599 2.150 5.545 1.00 96.81 87 ALA A O 1
ATOM 662 N N . ALA A 1 88 ? 5.817 2.345 5.753 1.00 95.38 88 ALA A N 1
ATOM 663 C CA . ALA A 1 88 ? 5.743 3.189 6.945 1.00 95.38 88 ALA A CA 1
ATOM 664 C C . ALA A 1 88 ? 4.911 4.481 6.781 1.00 95.38 88 ALA A C 1
ATOM 666 O O . ALA A 1 88 ? 4.193 4.816 7.722 1.00 95.38 88 ALA A O 1
ATOM 667 N N . PRO A 1 89 ? 4.960 5.224 5.654 1.00 94.94 89 PRO A N 1
ATOM 668 C CA . PRO A 1 89 ? 4.078 6.373 5.434 1.00 94.94 89 PRO A CA 1
ATOM 669 C C . PRO A 1 89 ? 2.587 6.036 5.561 1.00 94.94 89 PRO A C 1
ATOM 671 O O . PRO A 1 89 ? 1.858 6.786 6.206 1.00 94.94 89 PRO A O 1
ATOM 674 N N . VAL A 1 90 ? 2.152 4.898 5.010 1.00 96.19 90 VAL A N 1
ATOM 675 C CA . VAL A 1 90 ? 0.748 4.458 5.050 1.00 96.19 90 VAL A CA 1
ATOM 676 C C . VAL A 1 90 ? 0.377 3.999 6.457 1.00 96.19 90 VAL A C 1
ATOM 678 O O . VAL A 1 90 ? -0.588 4.490 7.034 1.00 96.19 90 VAL A O 1
ATOM 681 N N . LEU A 1 91 ? 1.194 3.137 7.070 1.00 95.62 91 LEU A N 1
ATOM 682 C CA . LEU A 1 91 ? 0.933 2.617 8.418 1.00 95.62 91 LEU A CA 1
ATOM 683 C C . LEU A 1 91 ? 0.889 3.706 9.498 1.00 95.62 91 LEU A C 1
ATOM 685 O O . LEU A 1 91 ? 0.209 3.525 10.503 1.00 95.62 91 LEU A O 1
ATOM 689 N N . ARG A 1 92 ? 1.603 4.824 9.325 1.00 93.81 92 ARG A N 1
ATOM 690 C CA . ARG A 1 92 ? 1.592 5.946 10.283 1.00 93.81 92 ARG A CA 1
ATOM 691 C C . ARG A 1 92 ? 0.357 6.836 10.190 1.00 93.81 92 ARG A C 1
ATOM 693 O O . ARG A 1 92 ? 0.084 7.551 11.143 1.00 93.81 92 ARG A O 1
ATOM 700 N N . THR A 1 93 ? -0.318 6.851 9.046 1.00 92.69 93 THR A N 1
ATOM 701 C CA . THR A 1 93 ? -1.332 7.869 8.722 1.00 92.69 93 THR A CA 1
ATOM 702 C C . THR A 1 93 ? -2.712 7.280 8.480 1.00 92.69 93 THR A C 1
ATOM 704 O O . THR A 1 93 ? -3.700 7.979 8.667 1.00 92.69 93 THR A O 1
ATOM 707 N N . ALA A 1 94 ? -2.793 6.002 8.101 1.00 93.81 94 ALA A N 1
ATOM 708 C CA . ALA A 1 94 ? -4.054 5.333 7.838 1.00 93.81 94 ALA A CA 1
ATOM 709 C C . ALA A 1 94 ? -4.986 5.406 9.052 1.00 93.81 94 ALA A C 1
ATOM 711 O O . ALA A 1 94 ? -4.586 5.093 10.178 1.00 93.81 94 ALA A O 1
ATOM 712 N N . THR A 1 95 ? -6.239 5.768 8.799 1.00 92.12 95 THR A N 1
ATOM 713 C CA . THR A 1 95 ? -7.335 5.713 9.764 1.00 92.12 95 THR A CA 1
ATOM 714 C C . THR A 1 95 ? -8.276 4.608 9.309 1.00 92.12 95 THR A C 1
ATOM 716 O O . THR A 1 95 ? -8.972 4.775 8.313 1.00 92.12 95 THR A O 1
ATOM 719 N N . LEU A 1 96 ? -8.248 3.478 10.012 1.00 92.94 96 LEU A N 1
ATOM 720 C CA . LEU A 1 96 ? -9.114 2.325 9.772 1.00 92.94 96 LEU A CA 1
ATOM 721 C C . LEU A 1 96 ? -9.965 2.067 11.012 1.00 92.94 96 LEU A C 1
ATOM 723 O O . LEU A 1 96 ? -9.575 2.456 12.119 1.00 92.94 96 LEU A O 1
ATOM 727 N N . ASP A 1 97 ? -11.081 1.370 10.830 1.00 93.44 97 ASP A N 1
ATOM 728 C CA . ASP A 1 97 ? -11.868 0.890 11.956 1.00 93.44 97 ASP A CA 1
ATOM 729 C C . ASP A 1 97 ? -11.055 -0.107 12.805 1.00 93.44 97 ASP A C 1
ATOM 731 O O . ASP A 1 97 ? -10.200 -0.835 12.283 1.00 93.44 97 ASP A O 1
ATOM 735 N N . PRO A 1 98 ? -11.308 -0.197 14.125 1.00 92.75 98 PRO A N 1
ATOM 736 C CA . PRO A 1 98 ? -10.578 -1.117 14.995 1.00 92.75 98 PRO A CA 1
ATOM 737 C C . PRO A 1 98 ? -10.625 -2.580 14.529 1.00 92.75 98 PRO A C 1
ATOM 739 O O . PRO A 1 98 ? -9.636 -3.298 14.667 1.00 92.75 98 PRO A O 1
ATOM 742 N N . SER A 1 99 ? -11.746 -3.025 13.949 1.00 95.00 99 SER A N 1
ATOM 743 C CA . SER A 1 99 ? -11.889 -4.377 13.393 1.00 95.00 99 SER A CA 1
ATOM 744 C C . SER A 1 99 ? -10.926 -4.640 12.238 1.00 95.00 99 SER A C 1
ATOM 746 O O . SER A 1 99 ? -10.339 -5.719 12.166 1.00 95.00 99 SER A O 1
ATOM 748 N N . ASP A 1 100 ? -10.715 -3.648 11.378 1.00 95.31 100 ASP A N 1
ATOM 749 C CA . ASP A 1 100 ? -9.817 -3.760 10.231 1.00 95.31 100 ASP A CA 1
ATOM 750 C C . ASP A 1 100 ? -8.359 -3.802 10.688 1.00 95.31 100 ASP A C 1
ATOM 752 O O . ASP A 1 100 ? -7.566 -4.603 10.189 1.00 95.31 100 ASP A O 1
ATOM 756 N N . TRP A 1 101 ? -8.007 -3.010 11.707 1.00 93.75 101 TRP A N 1
ATOM 757 C CA . TRP A 1 101 ? -6.694 -3.118 12.338 1.00 93.75 101 TRP A CA 1
ATOM 758 C C . TRP A 1 101 ? -6.463 -4.497 12.950 1.00 93.75 101 TRP A C 1
ATOM 760 O O . TRP A 1 101 ? -5.400 -5.084 12.745 1.00 93.75 101 TRP A O 1
ATOM 770 N N . LEU A 1 102 ? -7.448 -5.040 13.669 1.00 92.88 102 LEU A N 1
ATOM 771 C CA . LEU A 1 102 ? -7.356 -6.376 14.261 1.00 92.88 102 LEU A CA 1
ATOM 772 C C . LEU A 1 102 ? -7.186 -7.469 13.201 1.00 92.88 102 LEU A C 1
ATOM 774 O O . LEU A 1 102 ? -6.402 -8.392 13.416 1.00 92.88 102 LEU A O 1
ATOM 778 N N . ALA A 1 103 ? -7.860 -7.346 12.057 1.00 93.75 103 ALA A N 1
ATOM 779 C CA . ALA A 1 103 ? -7.702 -8.267 10.936 1.00 93.75 103 ALA A CA 1
ATOM 780 C C . ALA A 1 103 ? -6.318 -8.153 10.268 1.00 93.75 103 ALA A C 1
ATOM 782 O O . ALA A 1 103 ? -5.743 -9.161 9.859 1.00 93.75 103 ALA A O 1
ATOM 783 N N . LEU A 1 104 ? -5.755 -6.943 10.190 1.00 92.75 104 LEU A N 1
ATOM 784 C CA . LEU A 1 104 ? -4.469 -6.680 9.542 1.00 92.75 104 LEU A CA 1
ATOM 785 C C . LEU A 1 104 ? -3.255 -7.068 10.406 1.00 92.75 104 LEU A C 1
ATOM 787 O O . LEU A 1 104 ? -2.250 -7.565 9.893 1.00 92.75 104 LEU A O 1
ATOM 791 N N . LEU A 1 105 ? -3.317 -6.850 11.722 1.00 91.94 105 LEU A N 1
ATOM 792 C CA . LEU A 1 105 ? -2.192 -7.048 12.649 1.00 91.94 105 LEU A CA 1
ATOM 793 C C . LEU A 1 105 ? -1.493 -8.426 12.545 1.00 91.94 105 LEU A C 1
ATOM 795 O O . LEU A 1 105 ? -0.253 -8.458 12.600 1.00 91.94 105 LEU A O 1
ATOM 799 N N . PRO A 1 106 ? -2.204 -9.561 12.385 1.00 91.69 106 PRO A N 1
ATOM 800 C CA . PRO A 1 106 ? -1.586 -10.872 12.193 1.00 91.69 106 PRO A CA 1
ATOM 801 C C . PRO A 1 106 ? -0.728 -10.972 10.927 1.00 91.69 106 PRO A C 1
ATOM 803 O O . PRO A 1 106 ? 0.304 -11.638 10.964 1.00 91.69 106 PRO A O 1
ATOM 806 N N . ALA A 1 107 ? -1.090 -10.271 9.851 1.00 88.38 107 ALA A N 1
ATOM 807 C CA . ALA A 1 107 ? -0.387 -10.329 8.568 1.00 88.38 107 ALA A CA 1
ATOM 808 C C . ALA A 1 107 ? 0.867 -9.434 8.508 1.00 88.38 107 ALA A C 1
ATOM 810 O O . ALA A 1 107 ? 1.759 -9.664 7.696 1.00 88.38 107 ALA A O 1
ATOM 811 N N . LEU A 1 108 ? 0.976 -8.425 9.380 1.00 90.62 108 LEU A N 1
ATOM 812 C CA . LEU A 1 108 ? 2.092 -7.475 9.346 1.00 90.62 108 LEU A CA 1
ATOM 813 C C . LEU A 1 108 ? 3.435 -8.100 9.740 1.00 90.62 108 LEU A C 1
ATOM 815 O O . LEU A 1 108 ? 3.554 -8.798 10.746 1.00 90.62 108 LEU A O 1
ATOM 819 N N . ALA A 1 109 ? 4.505 -7.732 9.035 1.00 88.81 109 ALA A N 1
ATOM 820 C CA . ALA A 1 109 ? 5.862 -8.043 9.475 1.00 88.81 109 ALA A CA 1
ATOM 821 C C . ALA A 1 109 ? 6.176 -7.390 10.846 1.00 88.81 109 ALA A C 1
ATOM 823 O O . ALA A 1 109 ? 5.606 -6.342 11.183 1.00 88.81 109 ALA A O 1
ATOM 824 N N . PRO A 1 110 ? 7.119 -7.937 11.646 1.00 91.81 110 PRO A N 1
ATOM 825 C CA . PRO A 1 110 ? 7.479 -7.377 12.954 1.00 91.81 110 PRO A CA 1
ATOM 8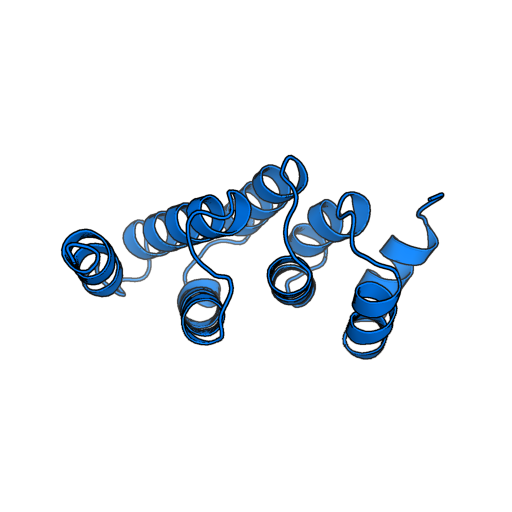26 C C . PRO A 1 110 ? 7.805 -5.876 12.925 1.00 91.81 110 PRO A C 1
ATOM 828 O O . PRO A 1 110 ? 7.373 -5.134 13.809 1.00 91.81 110 PRO A O 1
ATOM 831 N N . VAL A 1 111 ? 8.505 -5.420 11.881 1.00 90.81 111 VAL A N 1
ATOM 832 C CA . VAL A 1 111 ? 8.850 -4.005 11.690 1.00 90.81 111 VAL A CA 1
ATOM 833 C C . VAL A 1 111 ? 7.611 -3.132 11.455 1.00 90.81 111 VAL A C 1
ATOM 835 O O . VAL A 1 111 ? 7.505 -2.058 12.043 1.00 90.81 111 VAL A O 1
ATOM 838 N N . GLY A 1 112 ? 6.622 -3.616 10.696 1.00 92.50 112 GLY A N 1
ATOM 839 C CA . GLY A 1 112 ? 5.347 -2.925 10.488 1.00 92.50 112 GLY A CA 1
ATOM 840 C C . GLY A 1 112 ? 4.552 -2.790 11.788 1.00 92.50 112 GLY A C 1
ATOM 841 O O . GLY A 1 112 ? 4.078 -1.705 12.119 1.00 92.50 112 GLY A O 1
ATOM 842 N N . ARG A 1 113 ? 4.511 -3.849 12.609 1.00 93.00 113 ARG A N 1
ATOM 843 C CA . ARG A 1 113 ? 3.906 -3.778 13.953 1.00 93.00 113 ARG A CA 1
ATOM 844 C C . ARG A 1 113 ? 4.626 -2.781 14.860 1.00 93.00 113 ARG A C 1
ATOM 846 O O . ARG A 1 113 ? 3.980 -2.113 15.660 1.00 93.00 113 ARG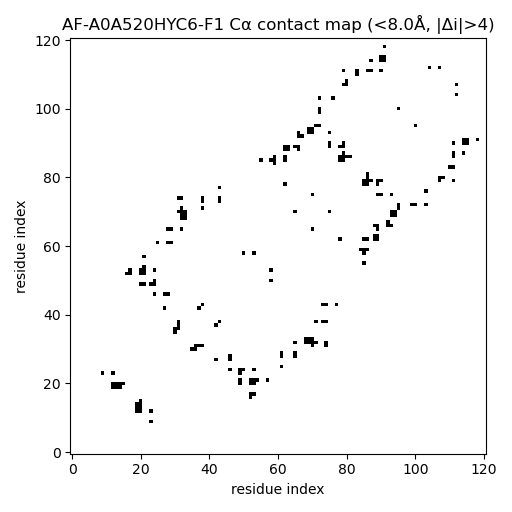 A O 1
ATOM 853 N N . SER A 1 114 ? 5.951 -2.657 14.748 1.00 92.75 114 SER A N 1
ATOM 854 C CA . SER A 1 114 ? 6.712 -1.650 15.500 1.00 92.75 114 SER A CA 1
ATOM 855 C C . SER A 1 114 ? 6.325 -0.220 15.117 1.00 92.75 114 SER A C 1
ATOM 857 O O . SER A 1 114 ? 6.279 0.638 15.994 1.00 92.75 114 SER A O 1
ATOM 859 N N . VAL A 1 115 ? 6.016 0.039 13.840 1.00 93.81 115 VAL A N 1
ATOM 860 C CA . VAL A 1 115 ? 5.487 1.341 13.403 1.00 93.81 115 VAL A CA 1
ATOM 861 C C . VAL A 1 115 ? 4.150 1.620 14.084 1.00 93.81 115 VAL A C 1
ATOM 863 O O . VAL A 1 115 ? 3.986 2.691 14.665 1.00 93.81 115 VAL A O 1
ATOM 866 N N . LEU A 1 116 ? 3.231 0.653 14.094 1.00 91.88 116 LEU A N 1
ATOM 867 C CA . LEU A 1 116 ? 1.926 0.828 14.738 1.00 91.88 116 LEU A CA 1
ATOM 868 C C . LEU A 1 116 ? 2.031 1.055 16.250 1.00 91.88 116 LEU A C 1
ATOM 870 O O . LEU A 1 116 ? 1.348 1.922 16.771 1.00 91.88 116 LEU A O 1
ATOM 874 N N . ARG A 1 117 ? 2.945 0.374 16.954 1.00 91.75 117 ARG A N 1
ATOM 875 C CA . ARG A 1 117 ? 3.178 0.613 18.395 1.00 91.75 117 ARG A CA 1
ATOM 876 C C . ARG A 1 117 ? 3.652 2.030 18.725 1.00 91.75 117 ARG A C 1
ATOM 878 O O . ARG A 1 117 ? 3.544 2.446 19.870 1.00 91.75 117 ARG A O 1
ATOM 885 N N . SER A 1 118 ? 4.227 2.741 17.754 1.00 89.94 118 SER A N 1
ATOM 886 C CA . SER A 1 118 ? 4.680 4.127 17.935 1.00 89.94 118 SER A CA 1
ATOM 887 C C . SER A 1 118 ? 3.579 5.166 17.703 1.00 89.94 118 SER A C 1
ATOM 889 O O . SER A 1 118 ? 3.802 6.355 17.946 1.00 89.94 118 SER A O 1
ATOM 891 N N . ARG A 1 119 ? 2.407 4.730 17.228 1.00 88.75 119 ARG A N 1
ATOM 892 C CA . ARG A 1 119 ? 1.226 5.577 17.079 1.00 88.75 119 ARG A CA 1
ATOM 893 C C . ARG A 1 119 ? 0.652 5.943 18.450 1.00 88.75 119 ARG A C 1
ATOM 895 O O . ARG A 1 119 ? 0.877 5.242 19.434 1.00 88.75 119 ARG A O 1
ATOM 902 N N . ARG A 1 120 ? -0.017 7.093 18.513 1.00 81.62 120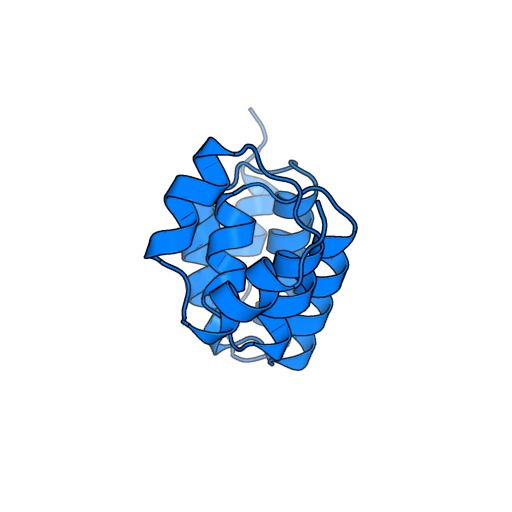 ARG A N 1
ATOM 903 C CA . ARG A 1 120 ? -0.569 7.668 19.755 1.00 81.62 120 ARG A CA 1
ATOM 904 C C . ARG A 1 120 ? -2.092 7.774 19.742 1.00 81.62 120 ARG A C 1
ATOM 906 O O . ARG A 1 120 ? -2.652 8.242 20.728 1.00 81.62 120 ARG A O 1
ATOM 913 N N . ASP A 1 121 ? -2.704 7.424 18.619 1.00 79.25 121 ASP A N 1
ATOM 914 C CA . ASP A 1 121 ? -4.145 7.366 18.411 1.00 79.25 121 ASP A CA 1
ATOM 915 C C . ASP A 1 121 ? -4.704 5.972 18.717 1.00 79.25 121 ASP A C 1
ATOM 917 O O . ASP A 1 121 ? -3.965 4.978 18.516 1.00 79.25 121 ASP A O 1
#

Radius of gyration: 14.59 Å; Cα contacts (8 Å, |Δi|>4): 120; chains: 1; bounding box: 34×23×42 Å

Solvent-accessible surface area (backbone atoms only — not comparable to full-atom values): 6990 Å² total; per-residue (Å²): 141,88,76,60,69,68,54,50,54,57,72,65,51,50,90,53,82,43,71,48,32,43,49,48,47,51,50,51,52,51,34,40,33,68,66,73,41,77,79,47,68,70,53,51,50,51,49,58,70,35,47,87,47,37,56,65,72,55,51,29,50,50,25,48,59,37,34,75,52,69,40,52,66,61,58,49,51,61,41,49,74,46,59,64,82,31,14,47,49,29,64,74,50,59,72,69,57,70,67,52,50,63,67,46,58,80,76,45,49,75,69,56,52,52,54,51,72,72,55,90,125

Mean predicted aligned error: 6.98 Å

Foldseek 3Di:
DPDPDVVVVLVPQDPDLDDSLLVSLLVLLVCQLQVVDPLDPVSLVSNVSSVVSHDPVSLLVSLLVSLVGAHELSSLLSQQPDPCSNNLSNLQRHDYDPVSVVVRVVVGDPVSVVSNVPHDD

Sequence (121 aa):
MRFDDHLRTVLAADMTPGFGAQSAWRQLVDLAGRGRVATDDDVIDRLAALRPSVPTSVRMASARALAFGRPDARMVAFFAEDEIAVAAPVLRTATLDPSDWLALLPALAPVGRSVLRSRRD

pLDDT: mean 87.56, std 14.92, range [43.25, 98.38]